Protein AF-A0A7C2KBA3-F1 (afdb_monomer)

Secondary structure (DSSP, 8-state):
-PPP-----------TTSTTTSS-HHHHHHHHHHHHHHHHHHHHHHHHHHHHH--HHHHHHHHHHHHHHHHHHHHHHHTT-S---HHHHHHHHHHHHHHHHHHHHHHHHHHHSS-GGGGG-HHHHHHHHHHHHHHHHHHHHHHHTSPPPPPPTT---

Foldseek 3Di:
DDDDDPPDDPPPPPDPVVLVVLDPVVLLVVLLVVLVCCLVVVLVVLVVVCVVPVDVVSVVCNVVVLLVSLLVSLLVSQLPRPDLDPSNLQVSLVVSLVVVLVVQLVCCCVPVVHHSCVSPDPVNVVVSVSSSVSSSNSSVVSVVPDDDPPPPVPPDD

Mean predicted aligned error: 9.15 Å

Structure (mmCIF, N/CA/C/O backbone):
data_AF-A0A7C2KBA3-F1
#
_entry.id   AF-A0A7C2KBA3-F1
#
loop_
_atom_site.group_PDB
_atom_site.id
_atom_site.type_symbol
_atom_site.label_atom_id
_atom_site.label_alt_id
_atom_site.label_comp_id
_atom_site.label_asym_id
_atom_site.label_entity_id
_atom_site.label_seq_id
_atom_site.pdbx_PDB_ins_code
_atom_site.Cartn_x
_atom_site.Cartn_y
_atom_site.Cartn_z
_atom_site.occupancy
_atom_site.B_iso_or_equiv
_atom_site.auth_seq_id
_atom_site.auth_comp_id
_atom_site.auth_asym_id
_atom_site.auth_atom_id
_atom_site.pdbx_PDB_model_num
ATOM 1 N N . MET A 1 1 ? -56.390 14.175 27.367 1.00 55.03 1 MET A N 1
ATOM 2 C CA . MET A 1 1 ? -55.434 13.229 26.754 1.00 55.03 1 MET A CA 1
ATOM 3 C C . MET A 1 1 ? -54.109 13.957 26.581 1.00 55.03 1 MET A C 1
ATOM 5 O O . MET A 1 1 ? -54.100 14.938 25.848 1.00 55.03 1 MET A O 1
ATOM 9 N N . PRO A 1 2 ? -53.046 13.588 27.312 1.00 53.19 2 PRO A N 1
ATOM 10 C CA . PRO A 1 2 ? -51.749 14.249 27.206 1.00 53.19 2 PRO A CA 1
ATOM 11 C C . PRO A 1 2 ? -50.970 13.709 25.998 1.00 53.19 2 PRO A C 1
ATOM 13 O O . PRO A 1 2 ? -50.805 12.502 25.837 1.00 53.19 2 PRO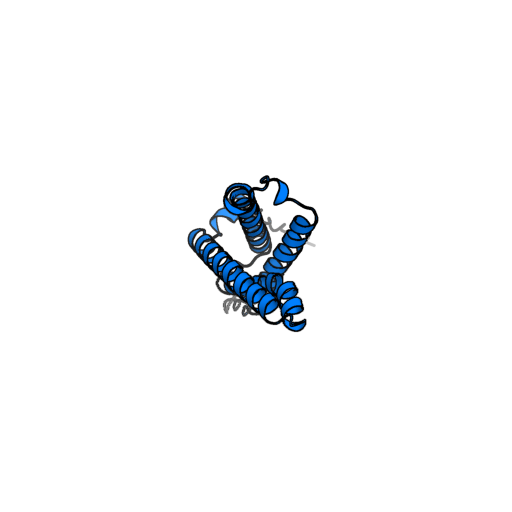 A O 1
ATOM 16 N N . THR A 1 3 ? -50.522 14.611 25.133 1.00 59.12 3 THR A N 1
ATOM 17 C CA . THR A 1 3 ? -49.678 14.321 23.968 1.00 59.12 3 THR A CA 1
ATOM 18 C C . THR A 1 3 ? -48.248 14.018 24.432 1.00 59.12 3 THR A C 1
ATOM 20 O O . THR A 1 3 ? -47.710 14.792 25.228 1.00 59.12 3 THR A O 1
ATOM 23 N N . PRO A 1 4 ? -47.591 12.942 23.961 1.00 62.69 4 PRO A N 1
ATOM 24 C CA . PRO A 1 4 ? -46.206 12.680 24.326 1.00 62.69 4 PRO A CA 1
ATOM 25 C C . PRO A 1 4 ? -45.288 13.726 23.682 1.00 62.69 4 PRO A C 1
ATOM 27 O O . PRO A 1 4 ? -45.250 13.891 22.460 1.00 62.69 4 PRO A O 1
ATOM 30 N N . VAL A 1 5 ? -44.547 14.442 24.526 1.00 64.88 5 VAL A N 1
ATOM 31 C CA . VAL A 1 5 ? -43.498 15.377 24.117 1.00 64.88 5 VAL A CA 1
ATOM 32 C C . VAL A 1 5 ? -42.355 14.560 23.524 1.00 64.88 5 VAL A C 1
ATOM 34 O O . VAL A 1 5 ? -41.684 13.804 24.223 1.00 64.88 5 VAL A O 1
ATOM 37 N N . ARG A 1 6 ? -42.146 14.694 22.213 1.00 61.72 6 ARG A N 1
ATOM 38 C CA . ARG A 1 6 ? -41.018 14.091 21.502 1.00 61.72 6 ARG A CA 1
ATOM 39 C C . ARG A 1 6 ? -39.746 14.833 21.909 1.00 61.72 6 ARG A C 1
ATOM 41 O O . ARG A 1 6 ? -39.422 15.869 21.336 1.00 61.72 6 ARG A O 1
ATOM 48 N N . THR A 1 7 ? -39.041 14.324 22.911 1.00 58.81 7 THR A N 1
ATOM 49 C CA . THR A 1 7 ? -37.693 14.772 23.265 1.00 58.81 7 THR A CA 1
ATOM 50 C C . THR A 1 7 ? -36.761 14.463 22.099 1.00 58.81 7 THR A C 1
ATOM 52 O O . THR A 1 7 ? -36.367 13.324 21.857 1.00 58.81 7 THR A O 1
ATOM 55 N N . SER A 1 8 ? -36.446 15.494 21.320 1.00 55.56 8 SER A N 1
ATOM 56 C CA . SER A 1 8 ? -35.402 15.456 20.307 1.00 55.56 8 SER A CA 1
ATOM 57 C C . SER A 1 8 ? -34.067 15.238 21.010 1.00 55.56 8 SER A C 1
ATOM 59 O O . SER A 1 8 ? -33.510 16.168 21.593 1.00 55.56 8 SER A O 1
ATOM 61 N N . SER A 1 9 ? -33.567 14.004 20.984 1.00 55.75 9 SER A N 1
ATOM 62 C CA . SER A 1 9 ? -32.202 13.689 21.383 1.00 55.75 9 SER A CA 1
ATOM 63 C C . SER A 1 9 ? -31.255 14.514 20.514 1.00 55.75 9 SER A C 1
ATOM 65 O O . SER A 1 9 ? -31.124 14.262 19.313 1.00 55.75 9 SER A O 1
ATOM 67 N N . SER A 1 10 ? -30.635 15.526 21.110 1.00 52.91 10 SER A N 1
ATOM 68 C CA . SER A 1 10 ? -29.56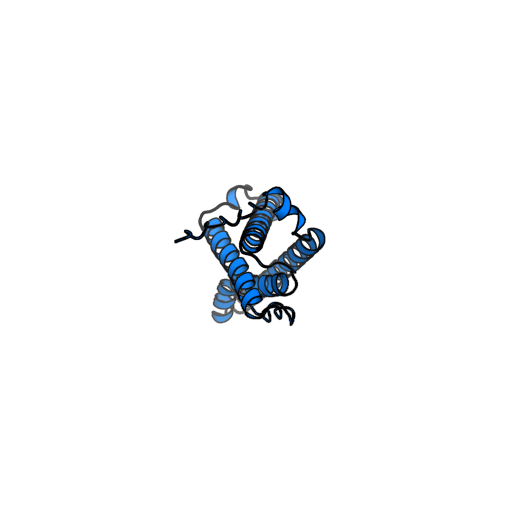9 16.308 20.503 1.00 52.91 10 SER A CA 1
ATOM 69 C C . SER A 1 10 ? -28.412 15.365 20.183 1.00 52.91 10 SER A C 1
ATOM 71 O O . SER A 1 10 ? -27.659 14.973 21.074 1.00 52.91 10 SER A O 1
ATOM 73 N N . GLN A 1 11 ? -28.296 14.961 18.919 1.00 53.12 11 GLN A N 1
ATOM 74 C CA . GLN A 1 11 ? -27.089 14.325 18.413 1.00 53.12 11 GLN A CA 1
ATOM 75 C C . GLN A 1 11 ? -25.952 15.325 18.602 1.00 53.12 11 GLN A C 1
ATOM 77 O O . GLN A 1 11 ? -25.915 16.363 17.945 1.00 53.12 11 GLN A O 1
ATOM 82 N N . SER A 1 12 ? -25.056 15.035 19.544 1.00 53.06 12 SER A N 1
ATOM 83 C CA . SER A 1 12 ? -23.818 15.780 19.705 1.00 53.06 12 SER A CA 1
ATOM 84 C C . SER A 1 12 ? -23.033 15.642 18.405 1.00 53.06 12 SER A C 1
ATOM 86 O O . SER A 1 12 ? -22.486 14.581 18.104 1.00 53.06 12 SER A O 1
ATOM 88 N N . THR A 1 13 ? -23.015 16.699 17.604 1.00 53.41 13 THR A N 1
ATOM 89 C CA . THR A 1 13 ? -22.097 16.848 16.482 1.00 53.41 13 THR A CA 1
ATOM 90 C C . THR A 1 13 ? -20.681 16.817 17.040 1.00 53.41 13 THR A C 1
ATOM 92 O O . THR A 1 13 ? -20.199 17.827 17.547 1.00 53.41 13 THR A O 1
ATOM 95 N N . SER A 1 14 ? -20.041 15.647 17.001 1.00 55.91 14 SER A N 1
ATOM 96 C CA . SER A 1 14 ? -18.623 15.500 17.317 1.00 55.91 14 SER A CA 1
ATOM 97 C C . SER A 1 14 ? -17.837 16.427 16.394 1.00 55.91 14 SER A C 1
ATOM 99 O O . SER A 1 14 ? -17.853 16.267 15.170 1.00 55.91 14 SER A O 1
ATOM 101 N N . THR A 1 15 ? -17.206 17.435 16.974 1.00 57.78 15 THR A N 1
ATOM 102 C CA . THR A 1 15 ? -16.391 18.424 16.276 1.00 57.78 15 THR A CA 1
ATOM 103 C C . THR A 1 15 ? -15.209 17.748 15.579 1.00 57.78 15 THR A C 1
ATOM 105 O O . THR A 1 15 ? -14.544 16.881 16.138 1.00 57.78 15 THR A O 1
ATOM 108 N N . SER A 1 16 ? -14.907 18.155 14.343 1.00 58.31 16 SER A N 1
ATOM 109 C CA . SER A 1 16 ? -13.825 17.596 13.512 1.00 58.31 16 SER A CA 1
ATOM 110 C C . SER A 1 16 ? -12.424 17.665 14.143 1.00 58.31 16 SER A C 1
ATOM 112 O O . SER A 1 16 ? -11.509 16.992 13.669 1.00 58.31 16 SER A O 1
ATOM 114 N N . SER A 1 17 ? -12.238 18.467 15.196 1.00 59.69 17 SER A N 1
ATOM 115 C CA . SER A 1 17 ? -11.011 18.535 16.000 1.00 59.69 17 SER A CA 1
ATOM 116 C C . SER A 1 17 ? -10.697 17.231 16.734 1.00 59.69 17 SER A C 1
ATOM 118 O O . SER A 1 17 ? -9.525 16.927 16.947 1.00 59.69 17 SER A O 1
ATOM 120 N N . ASP A 1 18 ? -11.715 16.439 17.072 1.00 64.75 18 ASP A N 1
ATOM 121 C CA . ASP A 1 18 ? -11.546 15.231 17.886 1.00 64.75 18 ASP A CA 1
ATOM 122 C C . ASP A 1 18 ? -11.041 14.043 17.058 1.00 64.75 18 ASP A C 1
ATOM 124 O O . ASP A 1 18 ? -10.472 13.098 17.587 1.00 64.75 18 ASP A O 1
ATOM 128 N N . LEU A 1 19 ? -11.178 14.101 15.733 1.00 65.62 19 LEU A N 1
ATOM 129 C CA . LEU A 1 19 ? -10.815 13.000 14.837 1.00 65.62 19 LEU A CA 1
ATOM 130 C C . LEU A 1 19 ? -9.296 12.819 14.693 1.00 65.62 19 LEU A C 1
ATOM 132 O O . LEU A 1 19 ? -8.802 11.717 14.473 1.00 65.62 19 LEU A O 1
ATOM 136 N N . TRP A 1 20 ? -8.538 13.907 14.821 1.00 68.56 20 TRP A N 1
ATOM 137 C CA . TRP A 1 20 ? -7.079 13.886 14.699 1.00 68.56 20 TRP A CA 1
ATOM 138 C C . TRP A 1 20 ? -6.379 13.446 15.985 1.00 68.56 20 TRP A C 1
ATOM 140 O O . TRP A 1 20 ? -5.239 12.980 15.935 1.00 68.56 20 TRP A O 1
ATOM 150 N N . SER A 1 21 ? -7.049 13.588 17.131 1.00 67.88 21 SER A N 1
ATOM 151 C CA . SER A 1 21 ? -6.524 13.178 18.434 1.00 67.88 21 SER A CA 1
ATOM 152 C C . SER A 1 21 ? -6.733 11.685 18.708 1.00 67.88 21 SER A C 1
ATOM 154 O O . SER A 1 21 ? -6.016 11.121 19.536 1.00 67.88 21 SER A O 1
ATOM 156 N N . THR A 1 22 ? -7.644 11.013 17.990 1.00 67.88 22 THR A N 1
ATOM 157 C CA . THR A 1 22 ? -7.843 9.559 18.124 1.00 67.88 22 THR A CA 1
ATOM 158 C C . THR A 1 22 ? -6.776 8.735 17.413 1.00 67.88 22 THR A C 1
ATOM 160 O O . THR A 1 22 ? -6.564 7.578 17.783 1.00 67.88 22 THR A O 1
ATOM 163 N N . ILE A 1 23 ? -6.060 9.307 16.435 1.00 70.62 23 ILE A N 1
ATOM 164 C CA . ILE A 1 23 ? -4.995 8.591 15.729 1.00 70.62 23 ILE A CA 1
ATOM 165 C C . ILE A 1 23 ? -3.765 8.477 16.635 1.00 70.62 23 ILE A C 1
ATOM 167 O O . ILE A 1 23 ? -3.127 9.482 16.957 1.00 70.62 23 ILE A O 1
ATOM 171 N N . PRO A 1 24 ? -3.329 7.253 16.987 1.00 80.94 24 PRO A N 1
ATOM 172 C CA . PRO A 1 24 ? -2.068 7.065 17.684 1.00 80.94 24 PRO A 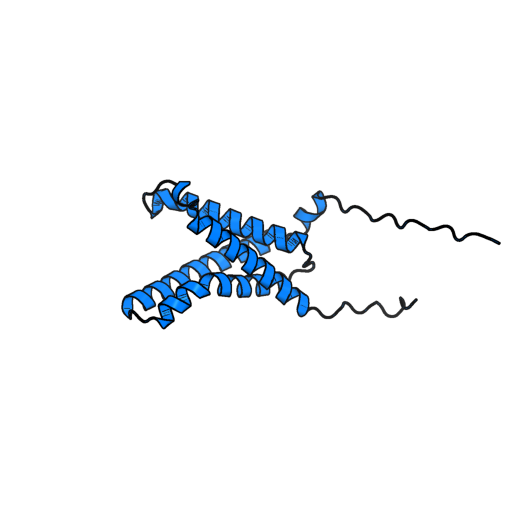CA 1
ATOM 173 C C . PRO A 1 24 ? -0.909 7.265 16.693 1.00 80.94 24 PRO A C 1
ATOM 175 O O . PRO A 1 24 ? -0.390 6.295 16.140 1.00 80.94 24 PRO A O 1
ATOM 178 N N . TRP A 1 25 ? -0.500 8.518 16.459 1.00 83.50 25 TRP A N 1
ATOM 179 C CA . TRP A 1 25 ? 0.475 8.915 15.429 1.00 83.50 25 TRP A CA 1
ATOM 180 C C . TRP A 1 25 ? 1.774 8.110 15.445 1.00 83.50 25 TRP A C 1
ATOM 182 O O . TRP A 1 25 ? 2.238 7.690 14.390 1.00 83.50 25 TRP A O 1
ATOM 192 N N . GLY A 1 26 ? 2.327 7.808 16.624 1.00 85.56 26 GLY A N 1
ATOM 193 C CA . GLY A 1 26 ? 3.522 6.962 16.732 1.00 85.56 26 GLY A CA 1
ATOM 194 C C . GLY A 1 26 ? 3.288 5.544 16.200 1.00 85.56 26 GLY A C 1
ATOM 195 O O . GLY A 1 26 ? 4.085 5.017 15.429 1.00 85.56 26 GLY A O 1
ATOM 196 N N . ARG A 1 27 ? 2.142 4.939 16.530 1.00 84.44 27 ARG A N 1
ATOM 197 C CA . ARG A 1 27 ? 1.757 3.621 16.009 1.00 84.44 27 ARG A CA 1
ATOM 198 C C . ARG A 1 27 ? 1.440 3.675 14.516 1.00 84.44 27 ARG A C 1
ATOM 200 O O . ARG A 1 27 ? 1.762 2.723 13.814 1.00 84.44 27 ARG A O 1
ATOM 207 N N . PHE A 1 28 ? 0.817 4.751 14.038 1.00 86.19 28 PHE A N 1
ATOM 208 C CA . PHE A 1 28 ? 0.584 4.967 12.610 1.00 86.19 28 PHE A CA 1
ATOM 209 C C . PHE A 1 28 ? 1.907 5.081 11.843 1.00 86.19 28 PHE A C 1
ATOM 211 O O . PHE A 1 28 ? 2.073 4.400 10.839 1.00 86.19 28 PHE A O 1
ATOM 218 N N . ALA A 1 29 ? 2.871 5.859 12.341 1.00 87.88 29 ALA A N 1
ATOM 219 C CA . ALA A 1 29 ? 4.185 6.008 11.724 1.00 87.88 29 ALA A CA 1
ATOM 220 C C . ALA A 1 29 ? 4.948 4.677 11.687 1.00 87.88 29 ALA A C 1
ATOM 222 O O . ALA A 1 29 ? 5.434 4.282 10.632 1.00 87.88 29 ALA A O 1
ATOM 223 N N . VAL A 1 30 ? 4.989 3.938 12.802 1.00 88.25 30 VAL A N 1
ATOM 224 C CA . VAL A 1 30 ? 5.605 2.599 12.850 1.00 88.25 30 VAL A CA 1
ATOM 225 C C . VAL A 1 30 ? 4.918 1.646 11.874 1.00 88.25 30 VAL A C 1
ATOM 227 O O . VAL A 1 30 ? 5.593 0.958 11.111 1.00 88.25 30 VAL A O 1
ATOM 230 N N . TYR A 1 31 ? 3.582 1.629 11.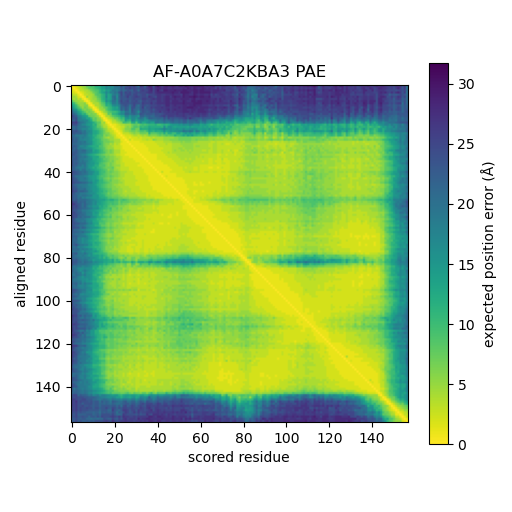862 1.00 85.75 31 TYR A N 1
ATOM 231 C CA . TYR A 1 31 ? 2.810 0.843 10.906 1.00 85.75 31 TYR A CA 1
ATOM 232 C C . TYR A 1 31 ? 3.174 1.205 9.467 1.00 85.75 31 TYR A C 1
ATOM 234 O O . TYR A 1 31 ? 3.448 0.312 8.670 1.00 85.75 31 TYR A O 1
ATOM 242 N N . TRP A 1 32 ? 3.216 2.494 9.143 1.00 88.19 32 TRP A N 1
ATOM 243 C CA . TRP A 1 32 ? 3.521 2.975 7.806 1.00 88.19 32 TRP A CA 1
ATOM 244 C C . TRP A 1 32 ? 4.937 2.585 7.374 1.00 88.19 32 TRP A C 1
ATOM 246 O O . TRP A 1 32 ? 5.087 1.981 6.316 1.00 88.19 32 TRP A O 1
ATOM 256 N N . ILE A 1 33 ? 5.950 2.836 8.212 1.00 90.44 33 ILE A N 1
ATOM 257 C CA . ILE A 1 33 ? 7.355 2.502 7.929 1.00 90.44 33 ILE A CA 1
ATOM 258 C C . ILE A 1 33 ? 7.498 0.998 7.682 1.00 90.44 33 ILE A C 1
ATOM 260 O O . ILE A 1 33 ? 8.019 0.587 6.646 1.00 90.44 33 ILE A O 1
ATOM 264 N N . LEU A 1 34 ? 7.001 0.167 8.602 1.00 90.06 34 LEU A N 1
ATOM 265 C CA . LEU A 1 34 ? 7.104 -1.287 8.475 1.00 90.06 34 LEU A CA 1
ATOM 266 C C . LEU A 1 34 ? 6.366 -1.795 7.239 1.00 90.06 34 LEU A C 1
ATOM 268 O O . LEU A 1 34 ? 6.914 -2.596 6.486 1.00 90.06 34 LEU A O 1
ATOM 272 N N . THR A 1 35 ? 5.149 -1.303 7.004 1.00 89.12 35 THR A N 1
ATOM 273 C CA . THR A 1 35 ? 4.352 -1.671 5.829 1.00 89.12 35 THR A CA 1
ATOM 274 C C . THR A 1 35 ? 5.088 -1.288 4.552 1.00 89.12 35 THR A C 1
ATOM 276 O O . THR A 1 35 ? 5.174 -2.114 3.654 1.00 89.12 35 THR A O 1
ATOM 279 N N . TYR A 1 36 ? 5.669 -0.089 4.477 1.00 88.56 36 TYR A N 1
ATOM 280 C CA . TYR A 1 36 ? 6.401 0.386 3.306 1.00 88.56 36 TYR A CA 1
ATOM 281 C C . TYR A 1 36 ? 7.640 -0.466 3.009 1.00 88.56 36 TYR A C 1
ATOM 283 O O . TYR A 1 36 ? 7.793 -0.951 1.889 1.00 88.56 36 TYR A O 1
ATOM 291 N N . PHE A 1 37 ? 8.504 -0.702 4.002 1.00 90.50 37 PHE A N 1
ATOM 292 C CA . PHE A 1 37 ? 9.725 -1.490 3.802 1.00 90.50 37 PHE A CA 1
ATOM 293 C C . PHE A 1 37 ? 9.427 -2.950 3.469 1.00 90.50 37 PHE A C 1
ATOM 295 O O . PHE A 1 37 ? 10.038 -3.508 2.559 1.00 90.50 37 PHE A O 1
ATOM 302 N N . LEU A 1 38 ? 8.464 -3.562 4.163 1.00 93.94 38 LEU A N 1
ATOM 303 C CA . LEU A 1 38 ? 8.048 -4.927 3.863 1.00 93.94 38 LEU A CA 1
ATOM 304 C C . LEU A 1 38 ? 7.423 -5.011 2.474 1.00 93.94 38 LEU A C 1
ATOM 306 O O . LEU A 1 38 ? 7.776 -5.917 1.726 1.00 93.94 38 LEU A O 1
ATOM 310 N N . PHE A 1 39 ? 6.562 -4.063 2.101 1.00 91.44 39 PHE A N 1
ATOM 311 C CA . PHE A 1 39 ? 5.946 -3.995 0.777 1.00 91.44 39 PHE A CA 1
ATOM 312 C C . PHE A 1 39 ? 6.990 -3.868 -0.334 1.00 91.44 39 PHE A C 1
ATOM 314 O O . PHE A 1 39 ? 6.972 -4.647 -1.286 1.00 91.44 39 PHE A O 1
ATOM 321 N N . ALA A 1 40 ? 7.915 -2.914 -0.202 1.00 87.75 40 ALA A N 1
ATOM 322 C CA . ALA A 1 40 ? 8.953 -2.668 -1.194 1.00 87.75 40 ALA A CA 1
ATOM 323 C C . ALA A 1 40 ? 9.924 -3.852 -1.298 1.00 87.75 40 ALA A C 1
ATOM 325 O O . ALA A 1 40 ? 10.218 -4.309 -2.400 1.00 87.75 40 ALA A O 1
ATOM 326 N N . GLY A 1 41 ? 10.383 -4.387 -0.161 1.00 93.00 41 GLY A N 1
ATOM 327 C CA . GLY A 1 41 ? 11.334 -5.498 -0.124 1.00 93.00 41 GLY A CA 1
ATOM 328 C C . GLY A 1 41 ? 10.757 -6.790 -0.701 1.00 93.00 41 GLY A C 1
ATOM 329 O O . GLY A 1 41 ? 11.365 -7.414 -1.565 1.00 93.00 41 GLY A O 1
ATOM 330 N N . SER A 1 42 ? 9.554 -7.174 -0.278 1.00 94.31 42 SER A N 1
ATOM 331 C CA . SER A 1 42 ? 8.873 -8.363 -0.813 1.00 94.31 42 SER A CA 1
ATOM 332 C C . SER A 1 42 ? 8.469 -8.208 -2.282 1.00 94.31 42 SER A C 1
ATOM 334 O O . SER A 1 42 ? 8.621 -9.158 -3.045 1.00 94.31 42 SER A O 1
ATOM 336 N N . GLY A 1 43 ? 8.021 -7.020 -2.702 1.00 93.38 43 GLY A N 1
ATOM 337 C CA . GLY A 1 43 ? 7.716 -6.728 -4.102 1.00 93.38 43 GLY A CA 1
ATOM 338 C C . GLY A 1 43 ? 8.955 -6.842 -4.988 1.00 93.38 43 GLY A C 1
ATOM 339 O O . GLY A 1 43 ? 8.900 -7.477 -6.040 1.00 93.38 43 GLY A O 1
ATOM 340 N N . LEU A 1 44 ? 10.092 -6.303 -4.533 1.00 93.12 44 LEU A N 1
ATOM 341 C CA . LEU A 1 44 ? 11.375 -6.425 -5.227 1.00 93.12 44 LEU A CA 1
ATOM 342 C C . LEU A 1 44 ? 11.820 -7.887 -5.342 1.00 93.12 44 LEU A C 1
ATOM 344 O O . LEU A 1 44 ? 12.231 -8.316 -6.421 1.00 93.12 44 LEU A O 1
ATOM 348 N N . LEU A 1 45 ? 11.718 -8.661 -4.258 1.00 95.62 45 LEU A N 1
ATOM 349 C CA . LEU A 1 45 ? 12.053 -10.085 -4.273 1.00 95.62 45 LEU A CA 1
ATOM 350 C C . LEU A 1 45 ? 11.164 -10.846 -5.257 1.00 95.62 45 LEU A C 1
ATOM 352 O O . LEU A 1 45 ? 11.676 -11.574 -6.103 1.00 95.62 45 LEU A O 1
ATOM 356 N N . LEU A 1 46 ? 9.848 -10.636 -5.195 1.00 94.88 46 LEU A N 1
ATOM 357 C CA . LEU A 1 46 ? 8.892 -11.300 -6.077 1.00 94.88 46 LEU A CA 1
ATOM 358 C C . LEU A 1 46 ? 9.150 -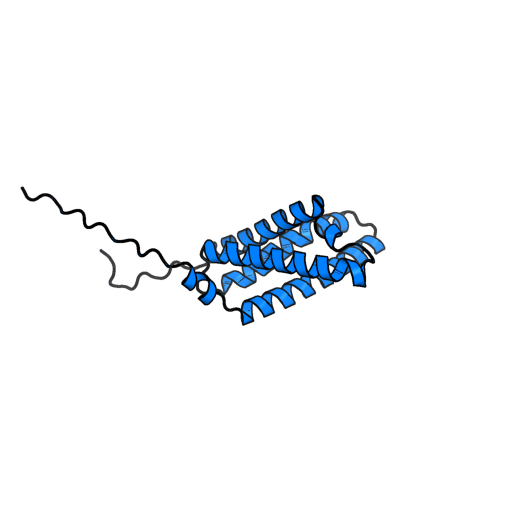10.958 -7.552 1.00 94.88 46 LEU A C 1
ATOM 360 O O . LEU A 1 46 ? 9.131 -11.845 -8.404 1.00 94.88 46 LEU A O 1
ATOM 364 N N . TYR A 1 47 ? 9.466 -9.693 -7.841 1.00 93.88 47 TYR A N 1
ATOM 365 C CA . TYR A 1 47 ? 9.844 -9.235 -9.177 1.00 93.88 47 TYR A CA 1
ATOM 366 C C . TYR A 1 47 ? 11.139 -9.888 -9.665 1.00 93.88 47 TYR A C 1
ATOM 368 O O . TYR A 1 47 ? 11.209 -10.364 -10.797 1.00 93.88 47 TYR A O 1
ATOM 376 N N . THR A 1 48 ? 12.140 -9.981 -8.791 1.00 95.88 48 THR A N 1
ATOM 377 C CA . THR A 1 48 ? 13.422 -10.630 -9.091 1.00 95.88 48 THR A CA 1
ATOM 378 C C . THR A 1 48 ? 13.237 -12.122 -9.388 1.00 95.88 48 THR A C 1
ATOM 380 O O . THR A 1 48 ? 13.781 -12.621 -10.371 1.00 95.88 48 THR A O 1
ATOM 383 N N . PHE A 1 49 ? 12.418 -12.836 -8.605 1.00 96.56 49 PHE A N 1
ATOM 384 C CA . PHE A 1 49 ? 12.099 -14.243 -8.875 1.00 96.56 49 PHE A CA 1
ATOM 385 C C . PHE A 1 49 ? 11.349 -14.429 -10.193 1.00 96.56 49 PHE A C 1
ATOM 387 O O . PHE A 1 49 ? 11.626 -15.377 -10.933 1.00 96.56 49 PHE A O 1
ATOM 394 N N . TRP A 1 50 ? 10.409 -13.533 -10.505 1.00 96.94 50 TRP A N 1
ATOM 395 C CA . TRP A 1 50 ? 9.716 -13.561 -11.787 1.00 96.94 50 TRP A CA 1
ATOM 396 C C . TRP A 1 50 ? 10.691 -13.371 -12.952 1.00 96.94 50 TRP A C 1
ATOM 398 O O . TRP A 1 50 ? 10.679 -14.185 -13.870 1.00 96.94 50 TRP A O 1
ATOM 408 N N . LEU A 1 51 ? 11.579 -12.374 -12.889 1.00 95.69 51 LEU A N 1
ATOM 409 C CA . LEU A 1 51 ? 12.601 -12.155 -13.918 1.00 95.69 51 LEU A CA 1
ATOM 410 C C . LEU A 1 51 ? 13.523 -13.368 -14.098 1.00 95.69 51 LEU A C 1
ATOM 412 O O . LEU A 1 51 ? 13.853 -13.719 -15.226 1.00 95.69 51 LEU A O 1
ATOM 416 N N . ALA A 1 52 ? 13.919 -14.020 -13.002 1.00 97.19 52 ALA A N 1
ATOM 417 C CA . ALA A 1 52 ? 14.828 -15.163 -13.045 1.00 97.19 52 ALA A CA 1
ATOM 418 C C . ALA A 1 52 ? 14.194 -16.438 -13.629 1.00 97.19 52 ALA A C 1
ATOM 420 O O . ALA A 1 52 ? 14.901 -17.279 -14.177 1.00 97.19 52 ALA A O 1
ATOM 421 N N . THR A 1 53 ? 12.877 -16.609 -13.494 1.00 97.31 53 THR A N 1
ATOM 422 C CA . THR A 1 53 ? 12.184 -17.859 -13.864 1.00 97.31 53 THR A CA 1
ATOM 423 C C . THR A 1 53 ? 11.228 -17.715 -15.045 1.00 97.31 53 THR A C 1
ATOM 425 O O . THR A 1 53 ? 10.788 -18.725 -15.587 1.00 97.31 53 THR A O 1
ATOM 428 N N . ALA A 1 54 ? 10.857 -16.484 -15.410 1.00 94.94 54 ALA A N 1
ATOM 429 C CA . ALA A 1 54 ? 9.802 -16.153 -16.368 1.00 94.94 54 ALA A CA 1
ATOM 430 C C . ALA A 1 54 ? 8.453 -16.859 -16.096 1.00 94.94 54 ALA A C 1
ATOM 432 O O . ALA A 1 54 ? 7.632 -17.035 -16.996 1.00 94.94 54 ALA A O 1
ATOM 433 N N . ASN A 1 55 ? 8.194 -17.265 -14.848 1.00 95.44 55 ASN A N 1
ATOM 434 C CA . ASN A 1 55 ? 7.008 -18.041 -14.498 1.00 95.44 55 ASN A CA 1
ATOM 435 C C . ASN A 1 55 ? 5.745 -17.158 -14.464 1.00 95.44 55 ASN A C 1
ATOM 437 O O . ASN A 1 55 ? 5.657 -16.203 -13.688 1.00 95.44 55 ASN A O 1
ATOM 441 N N . SER A 1 56 ? 4.726 -17.507 -15.255 1.00 94.75 56 SER A N 1
ATOM 442 C CA . SER A 1 56 ? 3.458 -16.764 -15.340 1.00 94.75 56 SER A CA 1
ATOM 443 C C . SER A 1 56 ? 2.697 -16.682 -14.010 1.00 94.75 56 SER A C 1
ATOM 445 O O . SER A 1 56 ? 1.995 -15.702 -13.767 1.00 94.75 56 SER A O 1
ATOM 447 N N . VAL A 1 57 ? 2.862 -17.661 -13.114 1.00 96.06 57 VAL A N 1
ATOM 448 C CA . VAL A 1 57 ? 2.272 -17.635 -11.765 1.00 96.06 57 VAL A CA 1
ATOM 449 C C . VAL A 1 57 ? 2.873 -16.504 -10.931 1.00 96.06 57 VAL A C 1
ATOM 451 O O . VAL A 1 57 ? 2.146 -15.820 -10.213 1.00 96.06 57 VAL A O 1
ATOM 454 N N . LEU A 1 58 ? 4.179 -16.250 -11.059 1.00 93.75 58 LEU A N 1
ATOM 455 C CA . LEU A 1 58 ? 4.835 -15.142 -10.360 1.00 93.75 58 LEU A CA 1
ATOM 456 C C . LEU A 1 58 ? 4.427 -13.784 -10.935 1.00 93.75 58 LEU A C 1
ATOM 458 O O . LEU A 1 58 ? 4.299 -12.820 -10.183 1.00 93.75 58 LEU A O 1
ATOM 462 N N . LEU A 1 59 ? 4.144 -13.715 -12.239 1.00 92.25 59 LEU A N 1
ATOM 463 C CA . LEU A 1 59 ? 3.570 -12.514 -12.844 1.00 92.25 59 LEU A CA 1
ATOM 464 C C . LEU A 1 59 ? 2.181 -12.213 -12.274 1.00 92.25 59 LEU A C 1
ATOM 466 O O . LEU A 1 59 ? 1.898 -11.074 -11.914 1.00 92.25 59 LEU A O 1
ATOM 470 N N . PHE A 1 60 ? 1.324 -13.229 -12.155 1.00 94.56 60 PHE A N 1
ATOM 471 C CA . PHE A 1 60 ? 0.019 -13.069 -11.518 1.00 94.56 60 PHE A CA 1
ATOM 472 C C . PHE A 1 60 ? 0.164 -12.657 -10.047 1.00 94.56 60 PHE A C 1
ATOM 474 O O . PHE A 1 60 ? -0.488 -11.712 -9.599 1.00 94.56 60 PHE A O 1
ATOM 481 N N . ALA A 1 61 ? 1.077 -13.304 -9.315 1.00 94.56 61 ALA A N 1
ATOM 482 C CA . ALA A 1 61 ? 1.379 -12.950 -7.935 1.00 94.56 61 ALA A CA 1
ATOM 483 C C . ALA A 1 61 ? 1.826 -11.486 -7.809 1.00 94.56 61 ALA A C 1
ATOM 485 O O . ALA A 1 61 ? 1.375 -10.815 -6.891 1.00 94.56 61 ALA A O 1
ATOM 486 N N . LEU A 1 62 ? 2.625 -10.955 -8.742 1.00 92.69 62 LEU A N 1
ATOM 487 C CA . LEU A 1 62 ? 3.025 -9.540 -8.764 1.00 92.69 62 LEU A CA 1
ATOM 488 C C . LEU A 1 62 ? 1.848 -8.572 -8.898 1.00 92.69 62 LEU A C 1
ATOM 490 O O . LEU A 1 62 ? 1.888 -7.497 -8.308 1.00 92.69 62 LEU A O 1
ATOM 494 N N . GLN A 1 63 ? 0.808 -8.933 -9.652 1.00 91.00 63 GLN A N 1
ATOM 495 C CA . GLN A 1 63 ? -0.371 -8.074 -9.816 1.00 91.00 63 GLN A CA 1
ATOM 496 C C . GLN A 1 63 ? -1.270 -8.091 -8.573 1.00 91.00 63 GLN A C 1
ATOM 498 O O . GLN A 1 63 ? -1.841 -7.070 -8.196 1.00 91.00 63 GLN A O 1
ATOM 503 N N . VAL A 1 64 ? -1.389 -9.249 -7.918 1.00 93.25 64 VAL A N 1
ATOM 504 C CA . VAL A 1 64 ? -2.245 -9.429 -6.733 1.00 93.25 64 VAL A CA 1
ATOM 505 C C . VAL A 1 64 ? -1.532 -9.030 -5.440 1.00 93.25 64 VAL A C 1
ATOM 507 O O . VAL A 1 64 ? -2.185 -8.646 -4.468 1.00 93.25 64 VAL A O 1
ATOM 510 N N . TRP A 1 65 ? -0.200 -9.086 -5.425 1.00 94.38 65 TRP A N 1
ATOM 511 C CA . TRP A 1 65 ? 0.622 -8.814 -4.252 1.00 94.38 65 TRP A CA 1
ATOM 512 C C . TRP A 1 65 ? 0.303 -7.458 -3.611 1.00 94.38 65 TRP A C 1
ATOM 514 O O . TRP A 1 65 ? 0.002 -7.453 -2.414 1.00 94.38 65 TRP A O 1
ATOM 524 N N . PRO A 1 66 ? 0.278 -6.327 -4.352 1.00 91.31 66 PRO A N 1
ATOM 525 C CA . PRO A 1 66 ? 0.031 -5.035 -3.737 1.00 91.31 66 PRO A CA 1
ATOM 526 C C . PRO A 1 66 ? -1.299 -4.935 -2.978 1.00 91.31 66 PRO A C 1
ATOM 528 O O . PRO A 1 66 ? -1.264 -4.651 -1.777 1.00 91.31 66 PRO A O 1
ATOM 531 N N . PRO A 1 67 ? -2.470 -5.205 -3.596 1.00 92.69 67 PRO A N 1
ATOM 532 C CA . PRO A 1 67 ? -3.732 -5.118 -2.872 1.00 92.69 67 PRO A CA 1
ATOM 533 C C . PRO A 1 67 ? -3.836 -6.165 -1.757 1.00 92.69 67 PRO A C 1
ATOM 535 O O . PRO A 1 67 ? -4.302 -5.836 -0.668 1.00 92.69 67 PRO A O 1
ATOM 538 N N . ALA A 1 68 ? -3.370 -7.402 -1.972 1.00 94.00 68 ALA A N 1
ATOM 539 C CA . ALA A 1 68 ? -3.454 -8.456 -0.959 1.00 94.00 68 ALA A CA 1
ATOM 540 C C . ALA A 1 68 ? -2.633 -8.123 0.296 1.00 94.00 68 ALA A C 1
ATOM 542 O O . ALA A 1 68 ? -3.119 -8.267 1.422 1.00 94.00 68 ALA A O 1
ATOM 543 N N . PHE A 1 69 ? -1.411 -7.621 0.109 1.00 94.31 69 PHE A N 1
ATOM 544 C CA . PHE A 1 69 ? -0.557 -7.193 1.209 1.00 94.31 69 PHE A CA 1
ATOM 545 C C . PHE A 1 69 ? -1.185 -6.043 1.999 1.00 94.31 69 PHE A C 1
ATOM 547 O O . PHE A 1 69 ? -1.179 -6.060 3.231 1.00 94.31 69 PHE A O 1
ATOM 554 N N . LEU A 1 70 ? -1.773 -5.061 1.309 1.00 93.00 70 LEU A N 1
ATOM 555 C CA . LEU A 1 70 ? -2.408 -3.923 1.970 1.00 93.00 70 LEU A CA 1
ATOM 556 C C . LEU A 1 70 ? -3.672 -4.302 2.727 1.00 93.00 70 LEU A C 1
ATOM 558 O O . LEU A 1 70 ? -3.875 -3.780 3.824 1.00 93.00 70 LEU A O 1
ATOM 562 N N . VAL A 1 71 ? -4.478 -5.237 2.216 1.00 95.12 71 VAL A N 1
ATOM 563 C CA . VAL A 1 71 ? -5.599 -5.804 2.980 1.00 95.12 71 VAL A CA 1
ATOM 564 C C . VAL A 1 71 ? -5.083 -6.442 4.271 1.00 95.12 71 VAL A C 1
ATOM 566 O O . VAL A 1 71 ? -5.599 -6.138 5.348 1.00 95.12 71 VAL A O 1
ATOM 569 N N . LEU A 1 72 ? -4.049 -7.287 4.184 1.00 94.12 72 LEU A N 1
ATOM 570 C CA . LEU A 1 72 ? -3.477 -7.984 5.338 1.00 94.12 72 LEU A CA 1
ATOM 571 C C . LEU A 1 72 ? -2.926 -7.008 6.384 1.00 94.12 72 LEU A C 1
ATOM 573 O O . LEU A 1 72 ? -3.264 -7.107 7.565 1.00 94.12 72 LEU A O 1
ATOM 577 N N . MET A 1 73 ? -2.096 -6.055 5.963 1.00 92.06 73 MET A N 1
ATOM 578 C CA . MET A 1 73 ? -1.473 -5.094 6.872 1.00 92.06 73 MET A CA 1
ATOM 579 C C . MET A 1 73 ? -2.505 -4.157 7.491 1.00 92.06 73 MET A C 1
ATOM 581 O O . MET A 1 73 ? -2.472 -3.922 8.700 1.00 92.06 73 MET A O 1
ATOM 585 N N . SER A 1 74 ? -3.493 -3.718 6.715 1.00 91.75 74 SER A N 1
ATOM 586 C CA . SER A 1 74 ? -4.567 -2.868 7.234 1.00 91.75 74 SER A CA 1
ATOM 587 C C . SER A 1 74 ? -5.445 -3.629 8.217 1.00 91.75 74 SER A C 1
ATOM 589 O O . SER A 1 74 ? -5.779 -3.108 9.278 1.00 91.75 74 SER A O 1
ATOM 591 N N . TRP A 1 75 ? -5.747 -4.899 7.942 1.00 93.25 75 TRP A N 1
ATOM 592 C CA . TRP A 1 75 ? -6.427 -5.764 8.902 1.00 93.25 75 TRP A CA 1
ATOM 593 C C . TRP A 1 75 ? -5.643 -5.889 10.218 1.00 93.25 75 TRP A C 1
ATOM 595 O O . TRP A 1 75 ? -6.219 -5.721 11.297 1.00 93.25 75 TRP A O 1
ATOM 605 N N . LEU A 1 76 ? -4.324 -6.115 10.148 1.00 90.38 76 LEU A N 1
ATOM 606 C CA . LEU A 1 76 ? -3.441 -6.170 11.320 1.00 90.38 76 LEU A CA 1
ATOM 607 C C . LEU A 1 76 ? -3.359 -4.836 12.074 1.00 90.38 76 LEU A C 1
ATOM 609 O O . LEU A 1 76 ? -3.268 -4.830 13.305 1.00 90.38 76 LEU A O 1
ATOM 613 N N . TYR A 1 77 ? -3.426 -3.716 11.358 1.00 89.12 77 TYR A N 1
ATOM 614 C CA . TYR A 1 77 ? -3.484 -2.389 11.949 1.00 89.12 77 TYR A CA 1
ATOM 615 C C . TYR A 1 77 ? -4.802 -2.185 12.700 1.00 89.12 77 TYR A C 1
ATOM 617 O O . TYR A 1 77 ? -4.778 -1.999 13.917 1.00 89.12 77 TYR A O 1
ATOM 625 N N . PHE A 1 78 ? -5.949 -2.300 12.024 1.00 89.38 78 PHE A N 1
ATOM 626 C CA . PHE A 1 78 ? -7.268 -1.970 12.578 1.00 89.38 78 PHE A CA 1
ATOM 627 C C . PHE A 1 78 ? -7.760 -2.942 13.660 1.00 89.38 78 PHE A C 1
ATOM 629 O O . PHE A 1 78 ? -8.510 -2.539 14.554 1.00 89.38 78 PHE A O 1
ATOM 636 N N . ARG A 1 79 ? -7.304 -4.206 13.669 1.00 86.81 79 ARG A N 1
ATOM 637 C CA . ARG A 1 79 ? -7.715 -5.189 14.698 1.00 86.81 79 ARG A CA 1
ATOM 638 C C . ARG A 1 79 ? -7.334 -4.790 16.126 1.00 86.81 79 ARG A C 1
ATOM 640 O O . ARG A 1 79 ? -7.945 -5.282 17.065 1.00 86.81 79 ARG A O 1
ATOM 647 N N . LYS A 1 80 ? -6.317 -3.939 16.305 1.00 80.88 80 LYS A N 1
ATOM 648 C CA . LYS A 1 80 ? -5.845 -3.482 17.625 1.00 80.88 80 LYS A CA 1
ATOM 649 C C . LYS A 1 80 ? -6.199 -2.018 17.926 1.00 80.88 80 LYS A C 1
ATOM 651 O O . LYS A 1 80 ? -5.736 -1.489 18.933 1.00 80.88 80 LYS A O 1
ATOM 656 N N . VAL A 1 81 ? -6.863 -1.291 17.022 1.00 78.19 81 VAL A N 1
ATOM 657 C CA . VAL A 1 81 ? -7.258 0.117 17.278 1.00 78.19 81 VAL A CA 1
ATOM 658 C C . VAL A 1 81 ? -8.503 0.119 18.171 1.00 78.19 81 VAL A C 1
ATOM 660 O O . VAL A 1 81 ? -9.292 -0.813 18.091 1.00 78.19 81 VAL A O 1
ATOM 663 N N . LYS A 1 82 ? -8.675 1.088 19.076 1.00 69.94 82 LYS A N 1
ATOM 664 C CA . LYS A 1 82 ? -9.846 1.107 19.975 1.00 69.94 82 LYS A CA 1
ATOM 665 C C . LYS A 1 82 ? -11.121 1.487 19.225 1.00 69.94 82 LYS A C 1
ATOM 667 O O . LYS A 1 82 ? -12.066 0.706 19.234 1.00 69.94 82 LYS A O 1
ATOM 672 N N . SER A 1 83 ? -11.109 2.603 18.503 1.00 69.38 83 SER A N 1
ATOM 673 C CA . SER A 1 83 ? -12.109 2.875 17.472 1.00 69.38 83 SER A CA 1
ATOM 674 C C . SER A 1 83 ? -11.693 2.177 16.168 1.00 69.38 83 SER A C 1
ATOM 676 O O . SER A 1 83 ? -10.537 1.818 15.965 1.00 69.38 83 SER 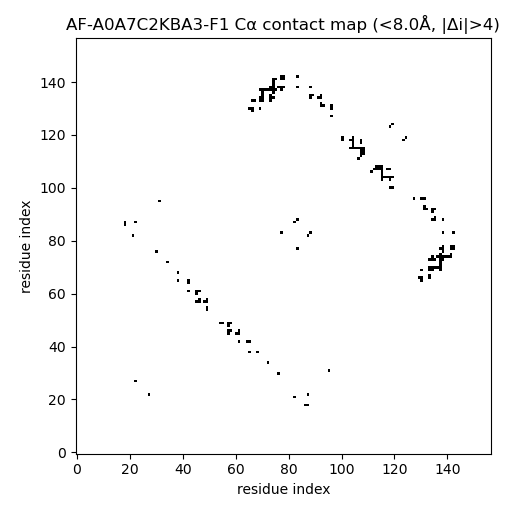A O 1
ATOM 678 N N . ASN A 1 84 ? -12.663 1.792 15.354 1.00 81.12 84 ASN A N 1
ATOM 679 C CA . ASN A 1 84 ? -12.439 1.382 13.968 1.00 81.12 84 ASN A CA 1
ATOM 680 C C . ASN A 1 84 ? -13.655 1.858 13.184 1.00 81.12 84 ASN A C 1
ATOM 682 O O . ASN A 1 84 ? -14.359 1.067 12.552 1.00 81.12 84 ASN A O 1
ATOM 686 N N . ASP A 1 85 ? -13.936 3.147 13.317 1.00 85.38 85 ASP A N 1
ATOM 687 C CA . ASP A 1 85 ? -15.075 3.790 12.687 1.00 85.38 85 ASP A CA 1
ATOM 688 C C . ASP A 1 85 ? -14.732 4.218 11.259 1.00 85.38 85 ASP A C 1
ATOM 690 O O . ASP A 1 85 ? -13.570 4.275 10.845 1.00 85.38 85 ASP A O 1
ATOM 694 N N . TRP A 1 86 ? -15.763 4.515 10.471 1.00 85.94 86 TRP A N 1
ATOM 695 C CA . TRP A 1 86 ? -15.596 4.933 9.079 1.00 85.94 86 TRP A CA 1
ATOM 696 C C . TRP A 1 86 ? -14.644 6.121 8.885 1.00 85.94 86 TRP A C 1
ATOM 698 O O . TRP A 1 86 ? -13.796 6.031 7.992 1.00 85.94 86 TRP A O 1
ATOM 708 N N . PRO A 1 87 ? -14.708 7.191 9.702 1.00 87.12 87 PRO A N 1
ATOM 709 C CA . PRO A 1 87 ? -13.791 8.314 9.552 1.00 87.12 87 PRO A CA 1
ATOM 710 C C . PRO A 1 87 ? -12.320 7.921 9.736 1.00 87.12 87 PRO A C 1
ATOM 712 O O . PRO A 1 87 ? -11.479 8.337 8.944 1.00 87.12 87 PRO A O 1
ATOM 715 N N . GLU A 1 88 ? -12.002 7.059 10.706 1.00 83.62 88 GLU A N 1
ATOM 716 C CA . GLU A 1 88 ? -10.625 6.603 10.945 1.00 83.62 88 GLU A CA 1
ATOM 717 C C . GLU A 1 88 ? -10.097 5.732 9.802 1.00 83.62 88 GLU A C 1
ATOM 719 O O . GLU A 1 88 ? -8.932 5.851 9.410 1.00 83.62 88 GLU A O 1
ATOM 724 N N . ARG A 1 89 ? -10.955 4.875 9.231 1.00 89.62 89 ARG A N 1
ATOM 725 C CA . ARG A 1 89 ? -10.607 4.053 8.062 1.00 89.62 89 ARG A CA 1
ATOM 726 C C . ARG A 1 89 ? -10.287 4.920 6.853 1.00 89.62 89 ARG A C 1
ATOM 728 O O . ARG A 1 89 ? -9.255 4.714 6.215 1.00 89.62 89 ARG A O 1
ATOM 735 N N . LEU A 1 90 ? -11.155 5.890 6.557 1.00 91.50 90 LEU A N 1
ATOM 736 C CA . LEU A 1 90 ? -10.979 6.821 5.444 1.00 91.50 90 LEU A CA 1
ATOM 737 C C . LEU A 1 90 ? -9.721 7.667 5.627 1.00 91.50 90 LEU A C 1
ATOM 739 O O . LEU A 1 90 ? -8.924 7.779 4.698 1.00 91.50 90 LEU A O 1
ATOM 743 N N . LEU A 1 91 ? -9.512 8.200 6.831 1.00 89.69 91 LEU A N 1
ATOM 744 C CA . LEU A 1 91 ? -8.359 9.034 7.137 1.00 89.69 91 LEU A CA 1
ATOM 745 C C . LEU A 1 91 ? -7.048 8.244 7.040 1.00 89.69 91 LEU A C 1
ATOM 747 O O . LEU A 1 91 ? -6.102 8.699 6.403 1.00 89.69 91 LEU A O 1
ATOM 751 N N . THR A 1 92 ? -7.010 7.027 7.584 1.00 88.50 92 THR A N 1
ATOM 752 C CA . THR A 1 92 ? -5.851 6.129 7.468 1.00 88.50 92 THR A CA 1
ATOM 753 C C . THR A 1 92 ? -5.548 5.799 6.009 1.00 88.50 92 THR A C 1
ATOM 755 O O . THR A 1 92 ? -4.395 5.895 5.593 1.00 88.50 92 THR A O 1
ATOM 758 N N . ALA A 1 93 ? -6.565 5.439 5.220 1.00 91.44 93 ALA A N 1
ATOM 759 C CA . ALA A 1 93 ? -6.389 5.123 3.808 1.00 91.44 93 ALA A CA 1
ATOM 760 C C . ALA A 1 93 ? -5.866 6.338 3.027 1.00 91.44 93 ALA A C 1
ATOM 762 O O . ALA A 1 93 ? -4.905 6.216 2.270 1.00 91.44 93 ALA A O 1
ATOM 763 N N . PHE A 1 94 ? -6.434 7.520 3.268 1.00 93.44 94 PHE A N 1
ATOM 764 C CA . PHE A 1 94 ? -6.014 8.754 2.613 1.00 93.44 94 PHE A CA 1
ATOM 765 C C . PHE A 1 94 ? -4.579 9.152 2.975 1.00 93.44 94 PHE A C 1
ATOM 767 O O . PHE A 1 94 ? -3.767 9.385 2.082 1.00 93.44 94 PHE A O 1
ATOM 774 N N . LEU A 1 95 ? -4.234 9.171 4.268 1.00 90.81 95 LEU A N 1
ATOM 775 C CA . LEU A 1 95 ? -2.883 9.499 4.733 1.00 90.81 95 LEU A CA 1
ATOM 776 C C . LEU A 1 95 ? -1.844 8.523 4.186 1.00 90.81 95 LEU A C 1
ATOM 778 O O . LEU A 1 95 ? -0.752 8.931 3.800 1.00 90.81 95 LEU A O 1
ATOM 782 N N . TRP A 1 96 ? -2.182 7.237 4.123 1.00 89.19 96 TRP A N 1
ATOM 783 C CA . TRP A 1 96 ? -1.273 6.223 3.610 1.00 89.19 96 TRP A CA 1
ATOM 784 C C . TRP A 1 96 ? -0.982 6.427 2.118 1.00 89.19 96 TRP A C 1
ATOM 786 O O . TRP A 1 96 ? 0.182 6.436 1.714 1.00 89.19 96 TRP A O 1
ATOM 796 N N . ILE A 1 97 ? -2.020 6.665 1.309 1.00 91.69 97 ILE A N 1
ATOM 797 C CA . ILE A 1 97 ? -1.876 6.960 -0.124 1.00 91.69 97 ILE A CA 1
ATOM 798 C C . ILE A 1 97 ? -1.113 8.263 -0.352 1.00 91.69 97 ILE A C 1
ATOM 800 O O . ILE A 1 97 ? -0.218 8.299 -1.195 1.00 91.69 97 ILE A O 1
ATOM 804 N N . LEU A 1 98 ? -1.422 9.309 0.417 1.00 93.56 98 LEU A N 1
ATOM 805 C CA . LEU A 1 98 ? -0.724 10.587 0.337 1.00 93.56 98 LEU A CA 1
ATOM 806 C C . LEU A 1 98 ? 0.772 10.414 0.618 1.00 93.56 98 LEU A C 1
ATOM 808 O O . LEU A 1 98 ? 1.598 10.895 -0.152 1.00 93.56 98 LEU A O 1
ATOM 812 N N . LEU A 1 99 ? 1.126 9.680 1.675 1.00 91.81 99 LEU A N 1
ATOM 813 C CA . LEU A 1 99 ? 2.521 9.406 2.016 1.00 91.81 99 LEU A CA 1
ATOM 814 C C . LEU A 1 99 ? 3.234 8.614 0.918 1.00 91.81 99 LEU A C 1
ATOM 816 O O . LEU A 1 99 ? 4.356 8.961 0.557 1.00 91.81 99 LEU A O 1
ATOM 820 N N . ILE A 1 100 ? 2.589 7.596 0.342 1.00 89.38 100 ILE A N 1
ATOM 821 C CA . ILE A 1 100 ? 3.159 6.867 -0.798 1.00 89.38 100 ILE A CA 1
ATOM 822 C C . ILE A 1 100 ? 3.372 7.786 -1.994 1.00 89.38 100 ILE A C 1
ATOM 824 O O . ILE A 1 100 ? 4.432 7.721 -2.613 1.00 89.38 100 ILE A O 1
ATOM 828 N N . ALA A 1 101 ? 2.398 8.630 -2.328 1.00 91.44 101 ALA A N 1
ATOM 829 C CA . ALA A 1 101 ? 2.508 9.539 -3.458 1.00 91.44 101 ALA A CA 1
ATOM 830 C C . ALA A 1 101 ? 3.651 10.544 -3.253 1.00 91.44 101 ALA A C 1
ATOM 832 O O . ALA A 1 101 ? 4.462 10.734 -4.158 1.00 91.44 101 ALA A O 1
ATOM 833 N N . VAL A 1 102 ? 3.767 11.124 -2.053 1.00 93.75 102 VAL A N 1
ATOM 834 C CA . VAL A 1 102 ? 4.837 12.067 -1.690 1.00 93.75 102 VAL A CA 1
ATOM 835 C C . VAL A 1 102 ? 6.205 11.394 -1.736 1.00 93.75 102 VAL A C 1
ATOM 837 O O . VAL A 1 102 ? 7.113 11.915 -2.377 1.00 93.75 102 VAL A O 1
ATOM 840 N N . VAL A 1 103 ? 6.360 10.221 -1.118 1.00 90.69 103 VAL A N 1
ATOM 841 C CA . VAL A 1 103 ? 7.632 9.481 -1.128 1.00 90.69 103 VAL A CA 1
ATOM 842 C C . VAL A 1 103 ? 7.992 9.045 -2.545 1.00 90.69 103 VAL A C 1
ATOM 844 O O . VAL A 1 103 ? 9.129 9.218 -2.970 1.00 90.69 103 VAL A O 1
ATOM 847 N N . SER A 1 104 ? 7.022 8.557 -3.320 1.00 89.19 104 SER A N 1
ATOM 848 C CA . SER A 1 104 ? 7.243 8.183 -4.719 1.00 89.19 104 SER A CA 1
ATOM 849 C C . SER A 1 104 ? 7.691 9.380 -5.551 1.00 89.19 104 SER A C 1
ATOM 851 O O . SER A 1 104 ? 8.648 9.258 -6.308 1.00 89.19 104 SER A O 1
ATOM 853 N N . ALA A 1 105 ? 7.038 10.536 -5.399 1.00 93.25 105 ALA A N 1
ATOM 854 C CA . ALA A 1 105 ? 7.404 11.772 -6.085 1.00 93.25 105 ALA A CA 1
ATOM 855 C C . ALA A 1 105 ? 8.802 12.259 -5.679 1.00 93.25 105 ALA A C 1
ATOM 857 O O . ALA A 1 105 ? 9.595 12.612 -6.549 1.00 93.25 105 ALA A O 1
ATOM 858 N N . ALA A 1 106 ? 9.126 12.207 -4.384 1.00 93.69 106 ALA A N 1
ATOM 859 C CA . ALA A 1 106 ? 10.439 12.574 -3.859 1.00 93.69 106 ALA A CA 1
ATOM 860 C C . ALA A 1 106 ? 11.560 11.661 -4.382 1.00 93.69 106 ALA A C 1
ATOM 862 O O . ALA A 1 106 ? 12.679 12.123 -4.585 1.00 93.69 106 ALA A O 1
ATOM 863 N N . LEU A 1 107 ? 11.264 10.381 -4.637 1.00 90.81 107 LEU A N 1
ATOM 864 C CA . LEU A 1 107 ? 12.230 9.414 -5.161 1.00 90.81 107 LEU A CA 1
ATOM 865 C C . LEU A 1 107 ? 12.391 9.463 -6.691 1.00 90.81 107 LEU A C 1
ATOM 867 O O . LEU A 1 107 ? 13.407 8.976 -7.184 1.00 90.81 107 LEU A O 1
ATOM 871 N N . MET A 1 108 ? 11.454 10.054 -7.451 1.00 92.31 108 MET A N 1
ATOM 872 C CA . MET A 1 108 ? 11.518 10.101 -8.928 1.00 92.31 108 MET A CA 1
ATOM 873 C C . MET A 1 108 ? 12.835 10.692 -9.440 1.00 92.31 108 MET A C 1
ATOM 875 O O . MET A 1 108 ? 13.515 10.062 -10.248 1.00 92.31 108 MET A O 1
ATOM 879 N N . THR A 1 109 ? 13.220 11.870 -8.950 1.00 90.56 109 THR A N 1
ATOM 880 C CA . THR A 1 109 ? 14.434 12.548 -9.418 1.00 90.56 109 THR A CA 1
ATOM 881 C C . THR A 1 109 ? 15.717 11.828 -8.981 1.00 90.56 109 THR A C 1
ATOM 883 O O . THR A 1 109 ? 16.503 11.474 -9.858 1.00 90.56 109 THR A O 1
ATOM 886 N N . PRO A 1 110 ? 15.965 11.571 -7.679 1.00 94.25 110 PRO A N 1
ATOM 887 C CA . PRO A 1 110 ? 17.250 11.026 -7.234 1.00 94.25 110 PRO A CA 1
ATOM 888 C C . PRO A 1 110 ? 17.469 9.553 -7.598 1.00 94.25 110 PRO A C 1
ATOM 890 O O . PRO A 1 110 ? 18.615 9.144 -7.752 1.00 94.25 110 PRO A O 1
ATOM 893 N N . VAL A 1 111 ? 16.406 8.748 -7.715 1.00 90.88 111 VAL A N 1
ATOM 894 C CA . VAL A 1 111 ? 16.530 7.300 -7.970 1.00 90.88 111 VAL A CA 1
ATOM 895 C C . VAL A 1 111 ? 16.303 6.966 -9.438 1.00 90.88 111 VAL A C 1
ATOM 897 O O . VAL A 1 111 ? 17.017 6.139 -9.997 1.00 90.88 111 VAL A O 1
ATOM 900 N N . TYR A 1 112 ? 15.309 7.596 -10.065 1.00 85.62 112 TYR A N 1
ATOM 901 C CA . TYR A 1 112 ? 14.864 7.229 -11.410 1.00 85.62 112 TYR A CA 1
ATOM 902 C C . TYR A 1 112 ? 15.279 8.240 -12.488 1.00 85.62 112 TYR A C 1
ATOM 904 O O . TYR A 1 112 ? 15.011 8.000 -13.662 1.00 85.62 112 TYR A O 1
ATOM 912 N N . GLY A 1 113 ? 15.899 9.371 -12.121 1.00 93.06 113 GLY A N 1
ATOM 913 C CA . GLY A 1 113 ? 16.263 10.433 -13.067 1.00 93.06 113 GLY A CA 1
ATOM 914 C C . GLY A 1 113 ? 15.058 11.061 -13.780 1.00 93.06 113 GLY A C 1
ATOM 915 O O . GLY A 1 113 ? 15.214 11.669 -14.836 1.00 93.06 113 GLY A O 1
ATOM 916 N N . ALA A 1 11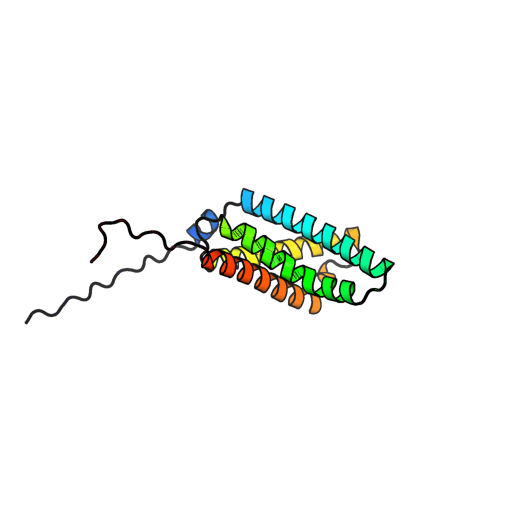4 ? 13.851 10.893 -13.233 1.00 93.62 114 ALA A N 1
ATOM 917 C CA . ALA A 1 114 ? 12.596 11.320 -13.840 1.00 93.62 114 ALA A CA 1
ATOM 918 C C . ALA A 1 114 ? 11.989 12.516 -13.093 1.00 93.62 114 ALA A C 1
ATOM 920 O O . ALA A 1 114 ? 12.232 12.712 -11.904 1.00 93.62 114 ALA A O 1
ATOM 921 N N . SER A 1 115 ? 11.144 13.298 -13.774 1.00 96.00 115 SER A N 1
ATOM 922 C CA . SER A 1 115 ? 10.369 14.366 -13.126 1.00 96.00 115 SER A CA 1
ATOM 923 C C . SER A 1 115 ? 9.463 13.800 -12.026 1.00 96.00 115 SER A C 1
ATOM 925 O O . SER A 1 115 ? 8.828 12.761 -12.216 1.00 96.00 115 SER A O 1
ATOM 927 N N . TRP A 1 116 ? 9.314 14.525 -10.913 1.00 94.56 116 TRP A N 1
ATOM 928 C CA . TRP A 1 116 ? 8.392 14.173 -9.823 1.00 94.56 116 TRP A CA 1
ATOM 929 C C . TRP A 1 116 ? 6.947 13.977 -10.308 1.00 94.56 116 TRP A C 1
ATOM 931 O O . TRP A 1 116 ? 6.211 13.153 -9.764 1.00 94.56 116 TRP A O 1
ATOM 941 N N . THR A 1 117 ? 6.551 14.663 -11.385 1.00 94.69 117 THR A N 1
ATOM 942 C CA . THR A 1 117 ? 5.227 14.522 -12.008 1.00 94.69 117 THR A CA 1
ATOM 943 C C . THR A 1 117 ? 4.981 13.123 -12.578 1.00 94.69 117 THR A C 1
ATOM 945 O O . THR A 1 117 ? 3.834 12.687 -12.652 1.00 94.69 117 THR A O 1
ATOM 948 N N . ALA A 1 118 ? 6.032 12.355 -12.890 1.00 92.12 118 ALA A N 1
ATOM 949 C CA . ALA A 1 118 ? 5.917 10.958 -13.308 1.00 92.12 118 ALA A CA 1
ATOM 950 C C . ALA A 1 118 ? 5.360 10.045 -12.197 1.00 92.12 118 ALA A C 1
ATOM 952 O O . ALA A 1 118 ? 4.970 8.904 -12.462 1.00 92.12 118 ALA A O 1
ATOM 953 N N . ALA A 1 119 ? 5.286 10.512 -10.945 1.00 89.56 119 ALA A N 1
ATOM 954 C CA . ALA A 1 119 ? 4.577 9.829 -9.862 1.00 89.56 119 ALA A CA 1
ATOM 955 C C . ALA A 1 119 ? 3.041 9.929 -9.964 1.00 89.56 119 ALA A C 1
ATOM 957 O O . ALA A 1 119 ? 2.346 9.168 -9.291 1.00 89.56 119 ALA A O 1
ATOM 958 N N . PHE A 1 120 ? 2.517 10.802 -10.830 1.00 93.06 120 PHE A N 1
ATOM 959 C CA . PHE A 1 120 ? 1.093 11.132 -10.941 1.00 93.06 120 PHE A CA 1
ATOM 960 C C . PHE A 1 120 ? 0.515 10.810 -12.328 1.00 93.06 120 PHE A C 1
ATOM 962 O O . PHE A 1 120 ? -0.246 11.585 -12.901 1.00 93.06 120 PHE A O 1
ATOM 969 N N . THR A 1 121 ? 0.869 9.655 -12.893 1.00 93.44 121 THR A N 1
ATOM 970 C CA . THR A 1 121 ? 0.245 9.165 -14.133 1.00 93.44 121 THR A CA 1
ATOM 971 C C . THR A 1 121 ? -1.128 8.553 -13.856 1.00 93.44 121 THR A C 1
ATOM 973 O O . THR A 1 121 ? -1.391 8.084 -12.748 1.00 93.44 121 THR A O 1
ATOM 976 N N . GLN A 1 122 ? -1.996 8.484 -14.872 1.00 91.94 122 GLN A N 1
ATOM 977 C CA . GLN A 1 122 ? -3.322 7.862 -14.746 1.00 91.94 122 GLN A CA 1
ATOM 978 C C . GLN A 1 122 ? -3.239 6.436 -14.182 1.00 91.94 122 GLN A C 1
ATOM 980 O O . GLN A 1 122 ? -3.976 6.094 -13.261 1.00 91.94 122 GLN A O 1
ATOM 985 N N . THR A 1 123 ? -2.289 5.628 -14.659 1.00 89.88 123 THR A N 1
ATOM 986 C CA . THR A 1 123 ? -2.056 4.267 -14.153 1.00 89.88 123 THR A CA 1
ATOM 987 C C . THR A 1 123 ? -1.721 4.255 -12.661 1.00 89.88 123 THR A C 1
ATOM 989 O O . THR A 1 123 ? -2.239 3.421 -11.921 1.00 89.88 123 THR A O 1
ATOM 992 N N . LYS A 1 124 ? -0.897 5.201 -12.189 1.00 88.75 124 LYS A N 1
ATOM 993 C CA . LYS A 1 124 ? -0.553 5.314 -10.764 1.00 88.75 124 LYS A CA 1
ATOM 994 C C . LYS A 1 124 ? -1.739 5.777 -9.928 1.00 88.75 124 LYS A C 1
ATOM 996 O O . LYS A 1 124 ? -1.964 5.219 -8.862 1.00 88.75 124 LYS A O 1
ATOM 1001 N N . ILE A 1 125 ? -2.530 6.723 -10.432 1.00 91.31 125 ILE A N 1
ATOM 1002 C CA . ILE A 1 125 ? -3.750 7.199 -9.766 1.00 91.31 125 ILE A CA 1
ATOM 1003 C C . ILE A 1 125 ? -4.755 6.055 -9.592 1.00 91.31 125 ILE A C 1
ATOM 1005 O O . ILE A 1 125 ? -5.288 5.867 -8.500 1.00 91.31 125 ILE A O 1
ATOM 1009 N N . VAL A 1 126 ? -4.966 5.242 -10.631 1.00 93.06 126 VAL A N 1
ATOM 1010 C CA . VAL A 1 126 ? -5.808 4.038 -10.535 1.00 93.06 126 VAL A CA 1
ATOM 1011 C C . VAL A 1 126 ? -5.240 3.067 -9.495 1.00 93.06 126 VAL A C 1
ATOM 1013 O O . VAL A 1 126 ? -5.982 2.586 -8.638 1.00 93.06 126 VAL A O 1
ATOM 1016 N N . GLY A 1 127 ? -3.923 2.838 -9.501 1.00 90.25 127 GLY A N 1
ATOM 1017 C CA . GLY A 1 127 ? -3.247 2.020 -8.490 1.00 90.25 127 GLY A CA 1
ATOM 1018 C C . GLY A 1 127 ? -3.449 2.534 -7.059 1.00 90.25 127 GLY A C 1
ATOM 1019 O O . GLY A 1 127 ? -3.716 1.749 -6.151 1.00 90.25 127 GLY A O 1
ATOM 1020 N N . TYR A 1 128 ? -3.407 3.852 -6.850 1.00 91.94 128 TYR A N 1
ATOM 1021 C CA . TYR A 1 128 ? -3.710 4.465 -5.557 1.00 91.94 128 TYR A CA 1
ATOM 1022 C C . TYR A 1 128 ? -5.157 4.207 -5.122 1.00 91.94 128 TYR A C 1
ATOM 1024 O O . TYR A 1 128 ? -5.383 3.877 -3.960 1.00 91.94 128 TYR A O 1
ATOM 1032 N N . GLY A 1 129 ? -6.125 4.273 -6.040 1.00 93.38 129 GLY A N 1
ATOM 1033 C CA . GLY A 1 129 ? -7.526 3.941 -5.752 1.00 93.38 129 GLY A CA 1
ATOM 1034 C C . GLY A 1 129 ? -7.730 2.478 -5.339 1.00 93.38 129 GLY A C 1
ATOM 1035 O O . GLY A 1 129 ? -8.448 2.191 -4.375 1.00 93.38 129 GLY A O 1
ATOM 1036 N N . VAL A 1 130 ? -7.046 1.544 -6.009 1.00 93.06 130 VAL A N 1
ATOM 1037 C CA . VAL A 1 130 ? -7.058 0.115 -5.643 1.00 93.06 130 VAL A CA 1
ATOM 1038 C C . VAL A 1 130 ? -6.451 -0.094 -4.253 1.00 93.06 130 VAL A C 1
ATOM 1040 O O . VAL A 1 130 ? -7.052 -0.759 -3.409 1.00 93.06 130 VAL A O 1
ATOM 1043 N N . ASN A 1 131 ? -5.306 0.529 -3.977 1.00 91.94 131 ASN A N 1
ATOM 1044 C CA . ASN A 1 131 ? -4.638 0.444 -2.679 1.00 91.94 131 ASN A CA 1
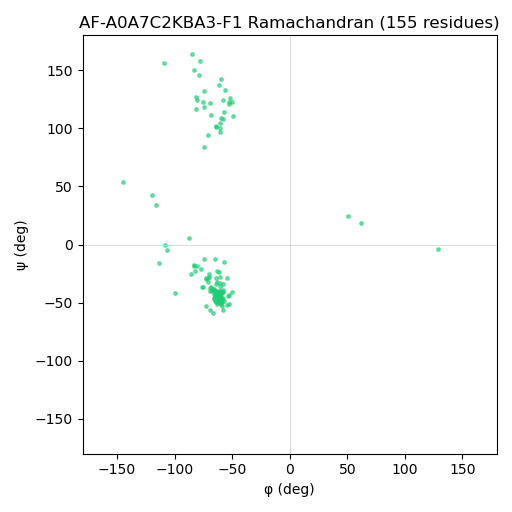ATOM 1045 C C . ASN A 1 131 ? -5.484 1.056 -1.552 1.00 91.94 131 ASN A C 1
ATOM 1047 O O . ASN A 1 131 ? -5.577 0.483 -0.467 1.00 91.94 131 ASN A O 1
ATOM 1051 N N . MET A 1 132 ? -6.157 2.179 -1.812 1.00 94.44 132 MET A N 1
ATOM 1052 C CA . MET A 1 132 ? -7.088 2.794 -0.866 1.00 94.44 132 MET A CA 1
ATOM 1053 C C . MET A 1 132 ? -8.233 1.832 -0.532 1.00 94.44 132 MET A C 1
ATOM 1055 O O . MET A 1 132 ? -8.537 1.608 0.638 1.00 94.44 132 MET A O 1
ATOM 1059 N N . SER A 1 133 ? -8.814 1.199 -1.554 1.00 95.44 133 SER A N 1
ATOM 1060 C CA . SER A 1 133 ? -9.884 0.207 -1.393 1.00 95.44 133 SER A CA 1
ATOM 1061 C C . SER A 1 133 ? -9.421 -1.001 -0.572 1.00 95.44 133 SER A C 1
ATOM 1063 O O . SER A 1 133 ? -10.133 -1.446 0.327 1.00 95.44 133 SER A O 1
ATOM 1065 N N . ALA A 1 134 ? -8.201 -1.490 -0.810 1.00 94.56 134 ALA A N 1
ATOM 1066 C CA . ALA A 1 134 ? -7.594 -2.572 -0.037 1.00 94.56 134 ALA A CA 1
ATOM 1067 C C . ALA A 1 134 ? -7.447 -2.222 1.457 1.00 94.56 134 ALA A C 1
ATOM 1069 O O . ALA A 1 134 ? -7.771 -3.041 2.321 1.00 94.56 134 ALA A O 1
ATOM 1070 N N . ILE A 1 135 ? -7.028 -0.993 1.778 1.00 93.25 135 ILE A N 1
ATOM 1071 C CA . ILE A 1 135 ? -6.915 -0.531 3.169 1.00 93.25 135 ILE A CA 1
ATOM 1072 C C . ILE A 1 135 ? -8.286 -0.510 3.853 1.00 93.25 135 ILE A C 1
ATOM 1074 O O . ILE A 1 135 ? -8.437 -1.015 4.971 1.00 93.25 135 ILE A O 1
ATOM 1078 N N . LEU A 1 136 ? -9.301 0.021 3.165 1.00 95.44 136 LEU A N 1
ATOM 1079 C CA . LEU A 1 136 ? -10.674 0.065 3.672 1.00 95.44 136 LEU A CA 1
ATOM 1080 C C . LEU A 1 136 ? -11.234 -1.342 3.915 1.00 95.44 136 LEU A C 1
ATOM 1082 O O . LEU A 1 136 ? -11.815 -1.589 4.973 1.00 95.44 136 LEU A O 1
ATOM 1086 N N . LEU A 1 137 ? -11.007 -2.278 2.988 1.00 95.62 137 LEU A N 1
ATOM 1087 C CA . LEU A 1 137 ? -11.402 -3.682 3.141 1.00 95.62 137 LEU A CA 1
ATOM 1088 C C . LEU A 1 137 ? -10.728 -4.338 4.351 1.00 95.62 137 LEU A C 1
ATOM 1090 O O . LEU A 1 137 ? -11.401 -5.012 5.129 1.00 95.62 137 LEU A O 1
ATOM 1094 N N . GLY A 1 138 ? -9.434 -4.089 4.575 1.00 92.69 138 GLY A N 1
ATOM 1095 C CA . GLY A 1 138 ? -8.744 -4.556 5.780 1.00 92.69 138 GLY A CA 1
ATOM 1096 C C . GLY A 1 138 ? -9.387 -4.030 7.071 1.00 92.69 138 GLY A C 1
ATOM 1097 O O . GLY A 1 138 ? -9.581 -4.788 8.025 1.00 92.69 138 GLY A O 1
ATOM 1098 N N . GLY A 1 139 ? -9.799 -2.758 7.084 1.00 91.62 139 GLY A N 1
ATOM 1099 C CA . GLY A 1 139 ? -10.543 -2.153 8.196 1.00 91.62 139 GLY A CA 1
ATOM 1100 C C . GLY A 1 139 ? -11.921 -2.778 8.424 1.00 91.62 139 GLY A C 1
ATOM 1101 O O . GLY A 1 139 ? -12.286 -3.059 9.568 1.00 91.62 139 GLY A O 1
ATOM 1102 N N . ILE A 1 140 ? -12.661 -3.068 7.351 1.00 92.88 140 ILE A N 1
ATOM 1103 C CA . ILE A 1 140 ? -13.954 -3.768 7.413 1.00 92.88 140 ILE A CA 1
ATOM 1104 C C . ILE A 1 140 ? -13.770 -5.178 7.985 1.00 92.88 140 ILE A C 1
ATOM 1106 O O . ILE A 1 140 ? -14.447 -5.541 8.946 1.00 92.88 140 ILE A O 1
ATOM 1110 N N . PHE A 1 141 ? -12.811 -5.956 7.474 1.00 93.19 141 PHE A N 1
ATOM 1111 C CA . PHE A 1 141 ? -12.535 -7.302 7.985 1.00 93.19 141 PHE A CA 1
ATOM 1112 C C . PHE A 1 141 ? -12.114 -7.302 9.457 1.00 93.19 141 PHE A C 1
ATOM 1114 O O . PHE A 1 141 ? -12.451 -8.222 10.204 1.00 93.19 141 PHE A O 1
ATOM 1121 N N . ALA A 1 142 ? -11.410 -6.261 9.904 1.00 90.31 142 ALA A N 1
ATOM 1122 C CA . ALA A 1 142 ? -11.042 -6.109 11.306 1.00 90.31 142 ALA A CA 1
ATOM 1123 C C . ALA A 1 142 ? -12.250 -5.796 12.204 1.00 90.31 142 ALA A C 1
ATOM 1125 O O . ALA A 1 142 ? -12.238 -6.150 13.382 1.00 90.31 142 ALA A O 1
ATOM 1126 N N . ALA A 1 143 ? -13.289 -5.150 11.669 1.00 87.25 143 ALA A N 1
ATOM 1127 C CA . ALA A 1 143 ? -14.507 -4.830 12.409 1.00 87.25 143 ALA A CA 1
ATOM 1128 C C . ALA A 1 143 ? -15.423 -6.044 12.594 1.00 87.25 143 ALA A C 1
ATOM 1130 O O . ALA A 1 143 ? -15.995 -6.205 13.667 1.00 87.25 143 ALA A O 1
ATOM 1131 N N . ILE A 1 144 ? -15.507 -6.925 11.590 1.00 85.50 144 ILE A N 1
ATOM 1132 C CA . ILE A 1 144 ? -16.359 -8.128 11.634 1.00 85.50 144 ILE A CA 1
ATOM 1133 C C . ILE A 1 144 ? -16.001 -9.040 12.820 1.00 85.50 144 ILE A C 1
ATOM 1135 O O . ILE A 1 144 ? -16.878 -9.667 13.401 1.00 85.50 144 ILE A O 1
ATOM 1139 N N . LYS A 1 145 ? -14.720 -9.110 13.207 1.00 68.00 145 LYS A N 1
ATOM 1140 C CA . LYS A 1 145 ? -14.242 -9.997 14.282 1.00 68.00 145 LYS A CA 1
ATOM 1141 C C . LYS A 1 145 ? -14.311 -9.409 15.697 1.00 68.00 145 LYS A C 1
ATOM 1143 O O . LYS A 1 145 ? -13.810 -10.049 16.620 1.00 68.00 145 LYS A O 1
ATOM 1148 N N . ARG A 1 146 ? -14.875 -8.215 15.905 1.00 64.12 146 ARG A N 1
ATOM 1149 C CA . ARG A 1 146 ? -15.010 -7.680 17.268 1.00 64.12 146 ARG A CA 1
ATOM 1150 C C . ARG A 1 146 ? -16.227 -8.308 17.950 1.00 64.12 146 ARG A C 1
ATOM 1152 O O . ARG A 1 146 ? -17.319 -8.195 17.392 1.00 64.12 146 ARG A O 1
ATOM 1159 N N . PRO A 1 147 ? -16.080 -8.944 19.129 1.00 58.22 147 PRO A N 1
ATOM 1160 C CA . PRO A 1 147 ? -17.247 -9.278 19.934 1.00 58.22 147 PRO A CA 1
ATOM 1161 C C . PRO A 1 147 ? -18.015 -7.978 20.190 1.00 58.22 147 PRO A C 1
ATOM 1163 O O . PRO A 1 147 ? -17.401 -6.947 20.484 1.00 58.22 147 PRO A O 1
ATOM 1166 N N . LYS A 1 148 ? -19.342 -8.001 19.998 1.00 56.22 148 LYS A N 1
ATOM 1167 C CA . LYS A 1 148 ? -20.195 -6.885 20.418 1.00 56.22 148 LYS A CA 1
ATOM 1168 C C . LYS A 1 148 ? -19.855 -6.629 21.882 1.00 56.22 148 LYS A C 1
ATOM 1170 O O . LYS A 1 148 ? -19.845 -7.583 22.654 1.00 56.22 148 LYS A O 1
ATOM 1175 N N . ALA A 1 149 ? -19.500 -5.390 22.221 1.00 59.41 149 ALA A N 1
ATOM 1176 C CA . ALA A 1 149 ? -19.287 -5.017 23.611 1.00 59.41 149 ALA A CA 1
ATOM 1177 C C . ALA A 1 149 ? -20.508 -5.499 24.398 1.00 59.41 149 ALA A C 1
ATOM 1179 O O . ALA A 1 149 ? -21.636 -5.184 24.009 1.00 59.41 149 ALA A O 1
ATOM 1180 N N . GLU A 1 150 ? -20.273 -6.337 25.406 1.00 53.38 150 GLU A N 1
ATOM 1181 C CA . GLU A 1 150 ? -21.320 -6.783 26.313 1.00 53.38 150 GLU A CA 1
ATOM 1182 C C . GLU A 1 150 ? -21.997 -5.523 26.844 1.00 53.38 150 GLU A C 1
ATOM 1184 O O . GLU A 1 150 ? -21.338 -4.616 27.364 1.00 53.38 150 GLU A O 1
ATOM 1189 N N . ILE A 1 151 ? -23.302 -5.414 26.593 1.00 62.78 151 ILE A N 1
ATOM 1190 C CA . ILE A 1 151 ? -24.113 -4.375 27.214 1.00 62.78 151 ILE A CA 1
ATOM 1191 C C . ILE A 1 151 ? -23.932 -4.605 28.716 1.00 62.78 151 ILE A C 1
ATOM 1193 O O . ILE A 1 151 ? -24.124 -5.744 29.145 1.00 62.78 151 ILE A O 1
ATOM 1197 N N . PRO A 1 152 ? -23.497 -3.602 29.499 1.00 66.38 152 PRO A N 1
ATOM 1198 C CA . PRO A 1 152 ? -23.315 -3.794 30.929 1.00 66.38 152 PRO A CA 1
ATOM 1199 C C . PRO A 1 152 ? -24.615 -4.353 31.516 1.00 66.38 152 PRO A C 1
ATOM 1201 O O . PRO A 1 152 ? -25.677 -3.751 31.328 1.00 66.38 152 PRO A O 1
ATOM 1204 N N . GLU A 1 153 ? -24.525 -5.522 32.161 1.00 57.53 153 GLU A N 1
ATOM 1205 C CA . GLU A 1 153 ? -25.643 -6.156 32.867 1.00 57.53 153 GLU A CA 1
ATOM 1206 C C . GLU A 1 153 ? -26.281 -5.104 33.785 1.00 57.53 153 GLU A C 1
ATOM 1208 O O . GLU A 1 153 ? -25.651 -4.618 34.724 1.00 57.53 153 GLU A O 1
ATOM 1213 N N . GLY A 1 154 ? -27.502 -4.677 33.457 1.00 64.31 154 GLY A N 1
ATOM 1214 C CA . GLY A 1 154 ? -28.198 -3.585 34.148 1.00 64.31 154 GLY A CA 1
ATOM 1215 C C . GLY A 1 154 ? -28.753 -2.483 33.242 1.00 64.31 154 GLY A C 1
ATOM 1216 O O . GLY A 1 154 ? -29.423 -1.585 33.743 1.00 64.31 154 GLY A O 1
ATOM 1217 N N . LEU A 1 155 ? -28.510 -2.544 31.928 1.00 59.16 155 LEU A N 1
ATOM 1218 C CA . LEU A 1 155 ? -29.075 -1.620 30.932 1.00 59.16 155 LEU A CA 1
ATOM 1219 C C . LEU A 1 155 ? -30.009 -2.332 29.934 1.00 59.16 155 LEU A C 1
ATOM 1221 O O . LEU A 1 155 ? -30.074 -1.968 28.760 1.00 59.16 155 LEU A O 1
ATOM 1225 N N . GLU A 1 156 ? -30.724 -3.358 30.402 1.00 55.97 156 GLU A N 1
ATOM 1226 C CA . GLU A 1 156 ? -31.890 -3.895 29.694 1.00 55.97 156 GLU A CA 1
ATOM 1227 C C . GLU A 1 156 ? -33.095 -2.995 30.013 1.00 55.97 156 GLU A C 1
ATOM 1229 O O . GLU A 1 156 ? -33.457 -2.826 31.178 1.00 55.97 156 GLU A O 1
ATOM 1234 N N . LEU A 1 157 ? -33.633 -2.342 28.977 1.00 55.50 157 LEU A N 1
ATOM 1235 C CA . LEU A 1 157 ? -34.867 -1.548 29.028 1.00 55.50 157 LEU A CA 1
ATOM 1236 C C . LEU A 1 157 ? -36.103 -2.449 29.086 1.00 55.50 157 LEU A C 1
ATOM 1238 O O . LEU A 1 157 ? -36.119 -3.447 28.330 1.00 55.50 157 LEU A O 1
#

Sequence (157 aa):
MPTPVRTSSSQSTSTSSDLWSTIPWGRFAVYWILTYFLFAGSGLLLYTFWLATANSVLLFALQVWPPAFLVLMSWLYFRKVKSNDWPERLLTAFLWILLIAVVSAALMTPVYGASWTAAFTQTKIVGYGVNMSAILLGGIFAAIKRPKAEIPEGLEL

Solvent-accessible surface area (backbone atoms only — not comparable to full-atom values): 9045 Å² total; per-residue (Å²): 136,88,77,84,79,82,78,77,78,79,75,78,78,78,57,79,75,58,66,68,70,71,55,58,58,70,61,50,49,51,50,49,53,53,50,50,53,52,50,53,52,53,50,50,50,47,51,51,52,23,71,76,63,70,41,67,68,42,53,52,45,61,69,48,42,63,40,54,51,36,22,54,52,28,22,64,53,37,58,73,42,91,69,78,47,70,69,58,39,52,49,51,26,49,55,52,4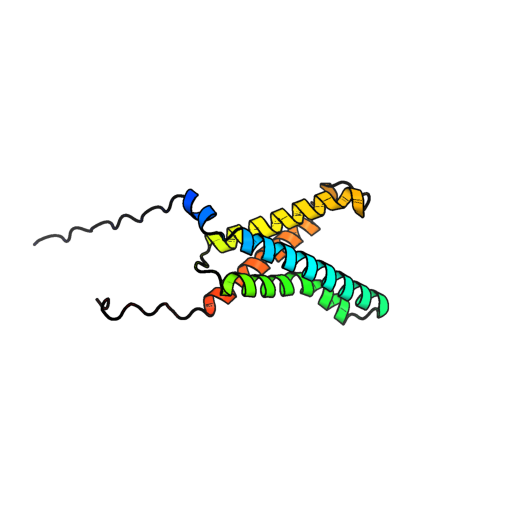9,50,51,51,46,52,53,47,22,65,41,21,44,84,74,66,74,36,61,42,67,73,51,68,39,72,70,47,52,54,50,46,52,50,43,34,51,20,27,41,50,8,34,52,60,26,53,73,73,53,77,74,77,76,73,64,91,86,74,80,130

pLDDT: mean 83.88, std 13.9, range [52.91, 97.31]

Radius of gyration: 21.5 Å; Cα contacts (8 Å, |Δi|>4): 103; chains: 1; bounding box: 73×37×50 Å